Protein AF-U5CZD1-F1 (afdb_monomer_lite)

pLDDT: mean 84.02, std 15.02, range [42.72, 98.06]

Foldseek 3Di:
DPPLQQDWAFDPQCSQQQWDWDQDPPRDIDIGGDPVCSSRRIGRDPQCSRPPDHPPVPVDPPPPPDD

InterPro domains:
  IPR035272 Protein of unknown function DUF5351 [PF17302] (11-42)
  IPR036410 Heat shock protein DnaJ, cysteine-rich domain superfamily [SSF57938] (8-54)

Organism: Amborella trichopoda (NCBI:txid13333)

Structure (mmCIF, N/CA/C/O backbone):
data_AF-U5CZD1-F1
#
_entry.id   AF-U5CZD1-F1
#
loop_
_atom_site.group_PDB
_atom_site.id
_atom_site.type_symbol
_atom_site.label_atom_id
_atom_site.label_alt_id
_atom_site.label_comp_id
_atom_site.label_asym_id
_atom_site.label_entity_id
_atom_site.label_seq_id
_atom_site.pdbx_PDB_ins_code
_atom_site.Cartn_x
_atom_site.Cartn_y
_atom_site.Cartn_z
_atom_site.occupancy
_atom_site.B_iso_or_equiv
_atom_site.auth_seq_id
_atom_site.auth_comp_id
_atom_site.auth_asym_id
_atom_site.auth_atom_id
_atom_site.pdbx_PDB_model_num
ATOM 1 N N . MET A 1 1 ? 4.053 -10.061 -25.772 1.00 42.72 1 MET A N 1
ATOM 2 C CA . MET A 1 1 ? 3.249 -9.319 -24.783 1.00 42.72 1 MET A CA 1
ATOM 3 C C . MET A 1 1 ? 4.035 -9.353 -23.490 1.00 42.72 1 MET A C 1
ATOM 5 O O . MET A 1 1 ? 4.134 -10.418 -22.904 1.00 42.72 1 MET A O 1
ATOM 9 N N . VAL A 1 2 ? 4.712 -8.261 -23.131 1.00 52.69 2 VAL A N 1
ATOM 10 C CA . VAL A 1 2 ? 5.282 -8.145 -21.783 1.00 52.69 2 VAL A CA 1
ATOM 11 C C . VAL A 1 2 ? 4.078 -7.807 -20.920 1.00 52.69 2 VAL A C 1
ATOM 13 O O . VAL A 1 2 ? 3.504 -6.732 -21.087 1.00 52.69 2 VAL A O 1
ATOM 16 N N . GLU A 1 3 ? 3.585 -8.757 -20.130 1.00 55.53 3 GLU A N 1
ATOM 17 C CA . GLU A 1 3 ? 2.584 -8.422 -19.121 1.00 55.53 3 GLU A CA 1
ATOM 18 C C . GLU A 1 3 ? 3.171 -7.287 -18.275 1.00 55.53 3 GLU A C 1
ATOM 20 O O . GLU A 1 3 ? 4.335 -7.355 -17.876 1.00 55.53 3 GLU A O 1
ATOM 25 N N . ASN A 1 4 ? 2.407 -6.208 -18.083 1.00 59.69 4 ASN A N 1
ATOM 26 C CA . ASN A 1 4 ? 2.779 -5.073 -17.238 1.00 59.69 4 ASN A CA 1
ATOM 27 C C . ASN A 1 4 ? 2.817 -5.540 -15.774 1.00 59.69 4 ASN A C 1
ATOM 29 O O . ASN A 1 4 ? 1.931 -5.228 -14.981 1.00 59.69 4 ASN A O 1
ATOM 33 N N . VAL A 1 5 ? 3.818 -6.346 -15.429 1.00 66.56 5 VAL A N 1
ATOM 34 C CA . VAL A 1 5 ? 4.074 -6.809 -14.072 1.00 66.56 5 VAL A CA 1
ATOM 35 C C . VAL A 1 5 ? 4.673 -5.631 -13.321 1.00 66.56 5 VAL A C 1
ATOM 37 O O . VAL A 1 5 ? 5.873 -5.378 -13.374 1.00 66.56 5 VAL A O 1
ATOM 40 N N . VAL A 1 6 ? 3.805 -4.875 -12.651 1.00 78.06 6 VAL A N 1
ATOM 41 C CA . VAL A 1 6 ? 4.216 -3.823 -11.725 1.00 78.06 6 VAL A CA 1
ATOM 42 C C . VAL A 1 6 ? 4.728 -4.506 -10.462 1.00 78.06 6 VAL A C 1
ATOM 44 O O . VAL A 1 6 ? 3.961 -5.138 -9.736 1.00 78.06 6 VAL A O 1
ATOM 47 N N . ILE A 1 7 ? 6.029 -4.396 -10.195 1.00 83.75 7 ILE A N 1
ATOM 48 C CA . ILE A 1 7 ? 6.614 -4.907 -8.953 1.00 83.75 7 ILE A CA 1
ATOM 49 C C . ILE A 1 7 ? 6.096 -4.077 -7.780 1.00 83.75 7 ILE A C 1
ATOM 51 O O . ILE A 1 7 ? 6.376 -2.880 -7.642 1.00 83.75 7 ILE A O 1
ATOM 55 N N . VAL A 1 8 ? 5.359 -4.749 -6.908 1.00 91.31 8 VAL A N 1
ATOM 56 C CA . VAL A 1 8 ? 4.808 -4.178 -5.688 1.00 91.31 8 VAL A CA 1
ATOM 57 C C . VAL A 1 8 ? 5.357 -4.912 -4.473 1.00 91.31 8 VAL A C 1
ATOM 59 O O . VAL A 1 8 ? 5.623 -6.112 -4.502 1.00 91.31 8 VAL A O 1
ATOM 62 N N . GLU A 1 9 ? 5.510 -4.182 -3.382 1.00 90.75 9 GLU A N 1
ATOM 63 C CA . GLU A 1 9 ? 5.842 -4.722 -2.076 1.00 90.75 9 GLU A CA 1
ATOM 64 C C . GLU A 1 9 ? 4.577 -4.825 -1.231 1.00 90.75 9 GLU A C 1
ATOM 66 O O . GLU A 1 9 ? 3.713 -3.944 -1.244 1.00 90.75 9 GLU A O 1
ATOM 71 N N . ARG A 1 10 ? 4.460 -5.905 -0.454 1.00 94.94 10 ARG A N 1
ATOM 72 C CA . ARG A 1 10 ? 3.366 -6.055 0.509 1.00 94.94 10 ARG A CA 1
ATOM 73 C C . ARG A 1 10 ? 3.395 -4.882 1.490 1.00 94.94 10 ARG A C 1
ATOM 75 O O . ARG A 1 10 ? 4.418 -4.631 2.127 1.00 94.94 10 ARG A O 1
ATOM 82 N N . CYS A 1 11 ? 2.267 -4.186 1.646 1.00 96.25 11 CYS A N 1
ATOM 83 C CA . CYS A 1 11 ? 2.174 -3.071 2.580 1.00 96.25 11 CYS A CA 1
ATOM 84 C C . CYS A 1 11 ? 2.390 -3.592 4.003 1.00 96.25 11 CYS A C 1
ATOM 86 O O . CYS A 1 11 ? 1.608 -4.404 4.503 1.00 96.25 11 CYS A O 1
ATOM 88 N N . ARG A 1 12 ? 3.452 -3.122 4.662 1.00 95.81 12 ARG A N 1
ATOM 89 C CA . ARG A 1 12 ? 3.839 -3.601 5.997 1.00 95.81 12 ARG A CA 1
ATOM 90 C C . ARG A 1 12 ? 2.888 -3.139 7.101 1.00 95.81 12 ARG A C 1
ATOM 92 O O . ARG A 1 12 ? 2.797 -3.805 8.120 1.00 95.81 12 ARG A O 1
ATOM 99 N N . PHE A 1 13 ? 2.145 -2.055 6.877 1.00 95.06 13 PHE A N 1
ATOM 100 C CA . PHE A 1 13 ? 1.232 -1.485 7.872 1.00 95.06 13 PHE A CA 1
ATOM 101 C C . PHE A 1 13 ? -0.071 -2.271 8.022 1.00 95.06 13 PHE A C 1
ATOM 103 O O . PHE A 1 13 ? -0.531 -2.481 9.134 1.00 95.06 13 PHE A O 1
ATOM 110 N N . CYS A 1 14 ? -0.660 -2.722 6.913 1.00 97.38 14 CYS A N 1
ATOM 111 C CA . CYS A 1 14 ? -1.849 -3.583 6.940 1.00 9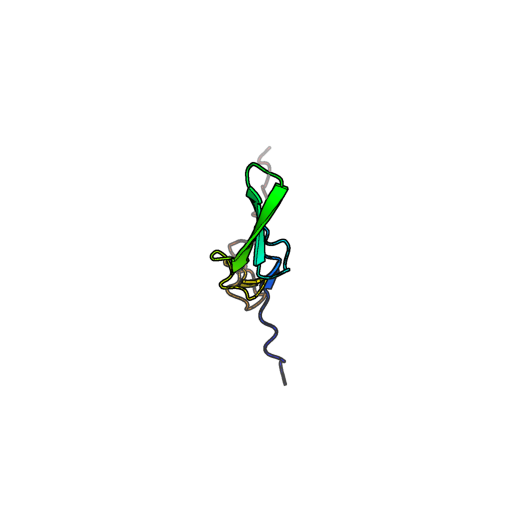7.38 14 CYS A CA 1
ATOM 112 C C . CYS A 1 14 ? -1.519 -5.056 6.700 1.00 97.38 14 CYS A C 1
ATOM 114 O O . CYS A 1 14 ? -2.414 -5.873 6.537 1.00 97.38 14 CYS A O 1
ATOM 116 N N . MET A 1 15 ? -0.237 -5.406 6.578 1.00 96.19 15 MET A N 1
ATOM 117 C CA . MET A 1 15 ? 0.196 -6.744 6.176 1.00 96.19 15 MET A CA 1
ATOM 118 C C . MET A 1 15 ? -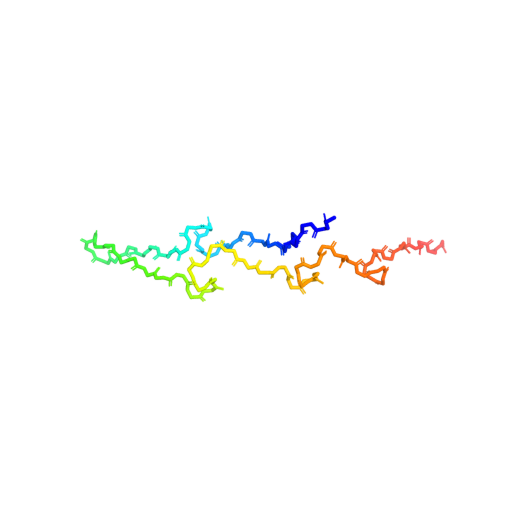0.554 -7.245 4.931 1.00 96.19 15 MET A C 1
ATOM 120 O O . MET A 1 15 ? -0.892 -8.420 4.833 1.00 96.19 15 MET A O 1
ATOM 124 N N . GLY A 1 16 ? -0.822 -6.381 3.957 1.00 96.56 16 GLY A N 1
ATOM 125 C CA . GLY A 1 16 ? -1.528 -6.754 2.730 1.00 96.56 16 GLY A CA 1
ATOM 126 C C . GLY A 1 16 ? -3.041 -6.948 2.825 1.00 96.56 16 GLY A C 1
ATOM 127 O O . GLY A 1 16 ? -3.638 -7.303 1.818 1.00 96.56 16 GLY A O 1
ATOM 128 N N . THR A 1 17 ? -3.680 -6.694 3.969 1.00 97.69 17 THR A N 1
ATOM 129 C CA . THR A 1 17 ? -5.148 -6.802 4.086 1.00 97.69 17 THR A CA 1
ATOM 130 C C . THR A 1 17 ? -5.890 -5.594 3.507 1.00 97.69 17 THR A C 1
ATOM 132 O O . THR A 1 17 ? -7.093 -5.666 3.277 1.00 97.69 17 THR A O 1
ATOM 135 N N . GLY A 1 18 ? -5.201 -4.460 3.323 1.00 97.62 18 GLY A N 1
ATOM 136 C CA . GLY A 1 18 ? -5.809 -3.189 2.913 1.00 97.62 18 GLY A CA 1
ATOM 137 C C . GLY A 1 18 ? -6.530 -2.437 4.043 1.00 97.62 18 GLY A C 1
ATOM 138 O O . GLY A 1 18 ? -6.978 -1.306 3.857 1.00 97.62 18 GLY A O 1
ATOM 139 N N . ASN A 1 19 ? -6.597 -2.994 5.250 1.00 98.06 19 ASN A N 1
ATOM 140 C CA . ASN A 1 19 ? -7.199 -2.344 6.412 1.00 98.06 19 ASN A CA 1
ATOM 141 C C . ASN A 1 19 ? -6.284 -2.427 7.637 1.00 98.06 19 ASN A C 1
ATOM 143 O O . ASN A 1 19 ? -5.425 -3.299 7.736 1.00 98.06 19 ASN A O 1
ATOM 147 N N . VAL A 1 20 ? -6.440 -1.482 8.557 1.00 96.88 20 VAL A N 1
ATOM 148 C CA . VAL A 1 20 ? -5.806 -1.532 9.876 1.00 96.88 20 VAL A CA 1
ATOM 149 C C . VAL A 1 20 ? -6.914 -1.700 10.900 1.00 96.88 20 VAL A C 1
ATOM 151 O O . VAL A 1 20 ? -7.906 -0.974 10.863 1.00 96.88 20 VAL A O 1
ATOM 154 N N . THR A 1 21 ? -6.749 -2.679 11.785 1.00 95.75 21 THR A N 1
ATOM 155 C CA . THR A 1 21 ? -7.652 -2.897 12.916 1.00 95.75 21 THR A CA 1
ATOM 156 C C . THR A 1 21 ? -6.966 -2.409 14.181 1.00 95.75 21 THR A C 1
ATOM 158 O O . THR A 1 21 ? -5.824 -2.790 14.438 1.00 95.75 21 THR A O 1
ATOM 161 N N . VAL A 1 22 ? -7.653 -1.581 14.959 1.00 94.06 22 VAL A N 1
ATOM 162 C CA . VAL A 1 22 ? -7.182 -1.081 16.252 1.00 94.06 22 VAL A CA 1
ATOM 163 C C . VAL A 1 22 ? -8.160 -1.547 17.323 1.00 94.06 22 VAL A C 1
ATOM 165 O O . VAL A 1 22 ? -9.372 -1.441 17.146 1.00 94.06 22 VAL A O 1
ATOM 168 N N . GLU A 1 23 ? -7.641 -2.093 18.420 1.00 94.94 23 GLU A N 1
ATOM 169 C CA . GLU A 1 23 ? -8.453 -2.384 19.602 1.00 94.94 23 GLU A CA 1
ATOM 170 C C . GLU A 1 23 ? -8.517 -1.133 20.479 1.00 94.94 23 GLU A C 1
ATOM 172 O O . GLU A 1 23 ? -7.489 -0.571 20.864 1.00 94.94 23 GLU A O 1
ATOM 177 N N . LEU A 1 24 ? -9.735 -0.690 20.765 1.00 92.12 24 LEU A N 1
ATOM 178 C CA . LEU A 1 24 ? -10.027 0.424 21.650 1.00 92.12 24 LEU A CA 1
ATOM 179 C C . LEU A 1 24 ? -10.273 -0.091 23.075 1.00 92.12 24 LEU A C 1
ATOM 181 O O . LEU A 1 24 ? -10.530 -1.275 23.322 1.00 92.12 24 LEU A O 1
ATOM 185 N N . SER A 1 25 ? -10.223 0.824 24.041 1.00 91.25 25 SER A N 1
ATOM 186 C CA . SER A 1 25 ? -10.597 0.533 25.425 1.00 91.25 25 SER A CA 1
ATOM 187 C C . SER A 1 25 ? -12.027 -0.012 25.493 1.00 91.25 25 SER A C 1
ATOM 189 O O . SER A 1 25 ? -12.935 0.547 24.890 1.00 91.25 25 SER A O 1
ATOM 191 N N . GLY A 1 26 ? -12.238 -1.091 26.251 1.00 91.44 26 GLY A N 1
ATOM 192 C CA . GLY A 1 26 ? -13.558 -1.725 26.381 1.00 91.44 26 GLY A CA 1
ATOM 193 C C . GLY A 1 26 ? -13.833 -2.861 25.390 1.00 91.44 26 GLY A C 1
ATOM 194 O O . GLY A 1 26 ? -14.940 -3.390 25.382 1.00 91.44 26 GLY A O 1
ATOM 195 N N . GLY A 1 27 ? -12.839 -3.278 24.597 1.00 91.38 27 GLY A N 1
ATOM 196 C CA . GLY A 1 27 ? -12.945 -4.441 23.704 1.00 91.38 27 GLY A CA 1
ATOM 197 C C . GLY A 1 27 ? -13.588 -4.137 22.350 1.00 91.38 27 GLY A C 1
ATOM 198 O O . GLY A 1 27 ? -13.802 -5.050 21.551 1.00 91.38 27 GLY A O 1
ATOM 199 N N . GLU A 1 28 ? -13.878 -2.867 22.079 1.00 95.12 28 GLU A N 1
ATOM 200 C CA . GLU A 1 28 ? -14.323 -2.412 20.769 1.00 95.12 28 GLU A CA 1
ATOM 201 C C . GLU A 1 28 ? -13.162 -2.465 19.766 1.00 95.12 28 GLU A C 1
ATOM 203 O O . GLU A 1 28 ? -12.003 -2.226 20.111 1.00 95.12 28 GLU A O 1
ATOM 208 N N . LYS A 1 29 ? -13.466 -2.814 18.513 1.00 95.50 29 LYS A N 1
ATOM 209 C CA . LYS A 1 29 ? -12.484 -2.858 17.427 1.00 95.50 29 LYS A CA 1
ATOM 210 C C . LYS A 1 29 ? -12.892 -1.884 16.345 1.00 95.50 29 LYS A C 1
ATOM 212 O O . LYS A 1 29 ? -13.991 -1.989 15.808 1.00 95.50 29 LYS A O 1
ATOM 217 N N . GLU A 1 30 ? -11.978 -1.001 15.982 1.00 95.31 30 GLU A N 1
ATOM 218 C CA . GLU A 1 30 ? -12.161 -0.095 14.860 1.00 95.31 30 GLU A CA 1
ATOM 219 C C . GLU A 1 30 ? -11.359 -0.596 13.661 1.00 95.31 30 GLU A C 1
ATOM 221 O O . GLU A 1 30 ? -10.161 -0.870 13.760 1.00 95.31 30 GLU A O 1
ATOM 226 N N . VAL A 1 31 ? -12.028 -0.728 12.516 1.00 96.62 31 VAL A N 1
ATOM 227 C CA . VAL A 1 31 ? -11.404 -1.117 11.250 1.00 96.62 31 VAL A CA 1
ATOM 228 C C . VAL A 1 31 ? -11.411 0.089 10.328 1.00 96.62 31 VAL A C 1
ATOM 230 O O . VAL A 1 31 ? -12.467 0.603 9.968 1.00 96.62 31 VAL A O 1
ATOM 233 N N . SER A 1 32 ? -10.227 0.512 9.904 1.00 97.19 32 SER A N 1
ATOM 234 C CA . SER A 1 32 ? -10.051 1.637 8.989 1.00 97.19 32 SER A CA 1
ATOM 235 C C . SER A 1 32 ? -9.353 1.196 7.706 1.00 97.19 32 SER A C 1
ATOM 237 O O . SER A 1 32 ? -8.553 0.255 7.690 1.00 97.19 32 SER A O 1
ATOM 239 N N . ARG A 1 33 ? -9.643 1.884 6.595 1.00 98.06 33 ARG A N 1
ATOM 240 C CA . ARG A 1 33 ? -8.891 1.702 5.346 1.00 98.06 33 ARG A CA 1
ATOM 241 C C . ARG A 1 33 ? -7.439 2.104 5.592 1.00 98.06 33 ARG A C 1
ATOM 243 O O . ARG A 1 33 ? -7.170 3.180 6.119 1.00 98.06 33 ARG A O 1
ATOM 250 N N . CYS A 1 34 ? -6.494 1.253 5.196 1.00 98.00 34 CYS A N 1
ATOM 251 C CA . CYS A 1 34 ? -5.082 1.528 5.425 1.00 98.00 34 CYS A CA 1
ATOM 252 C C . CYS A 1 34 ? -4.628 2.711 4.563 1.00 98.00 34 CYS A C 1
ATOM 254 O O . CYS A 1 34 ? -4.465 2.562 3.352 1.00 98.00 34 CYS A O 1
ATOM 256 N N . ILE A 1 35 ? -4.387 3.863 5.195 1.00 97.06 35 ILE A N 1
ATOM 257 C CA . ILE A 1 35 ? -3.984 5.103 4.513 1.00 97.06 35 ILE A CA 1
ATOM 258 C C . ILE A 1 35 ? -2.667 4.953 3.749 1.00 97.06 35 ILE A C 1
ATOM 260 O O . ILE A 1 35 ? -2.494 5.542 2.694 1.00 97.06 35 ILE A O 1
ATOM 264 N N . ASN A 1 36 ? -1.762 4.105 4.245 1.00 94.88 36 ASN A N 1
ATOM 265 C CA . ASN A 1 36 ? -0.424 3.962 3.678 1.00 94.88 36 ASN A CA 1
ATOM 266 C C . ASN A 1 36 ? -0.431 3.292 2.305 1.00 94.88 36 ASN A C 1
ATOM 268 O O . ASN A 1 36 ? 0.465 3.539 1.517 1.00 94.88 36 ASN A O 1
ATOM 272 N N . CYS A 1 37 ? -1.411 2.435 2.022 1.00 96.62 37 CYS A N 1
ATOM 273 C CA . CYS A 1 37 ? -1.554 1.787 0.715 1.00 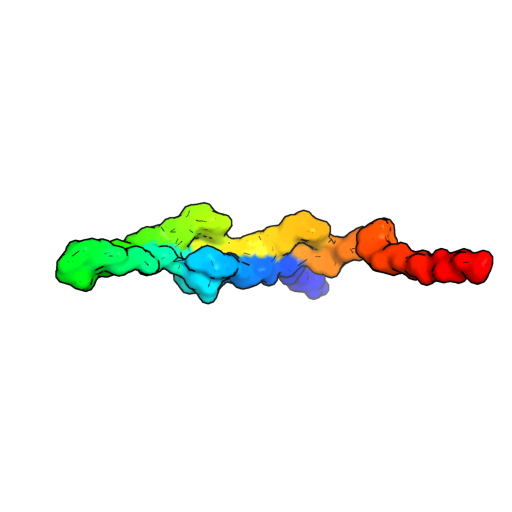96.62 37 CYS A CA 1
ATOM 274 C C . CYS A 1 37 ? -2.889 2.115 0.055 1.00 96.62 37 CYS A C 1
ATOM 276 O O . CYS A 1 37 ? -3.305 1.402 -0.851 1.00 96.62 37 CYS A O 1
ATOM 278 N N . GLU A 1 38 ? -3.606 3.112 0.575 1.00 96.88 38 GLU A N 1
ATOM 279 C CA . GLU A 1 38 ? -4.963 3.455 0.155 1.00 96.88 38 GLU A CA 1
ATOM 280 C C . GLU A 1 38 ? -5.870 2.220 0.039 1.00 96.88 38 GLU A C 1
ATOM 282 O O . GLU A 1 38 ? -6.682 2.096 -0.869 1.00 96.88 38 GLU A O 1
ATOM 287 N N . GLY A 1 39 ? -5.742 1.260 0.950 1.00 97.31 39 GLY A N 1
ATOM 288 C CA . GLY A 1 39 ? -6.509 0.013 0.936 1.00 97.31 39 GLY A CA 1
ATOM 289 C C . GLY A 1 39 ? -6.172 -1.012 -0.151 1.00 97.31 39 GLY A C 1
ATOM 290 O O . GLY A 1 39 ? -6.822 -2.050 -0.194 1.00 97.31 39 GLY A O 1
ATOM 291 N N . VAL A 1 40 ? -5.152 -0.781 -0.979 1.00 97.00 40 VAL A N 1
ATOM 292 C CA . VAL A 1 40 ? -4.70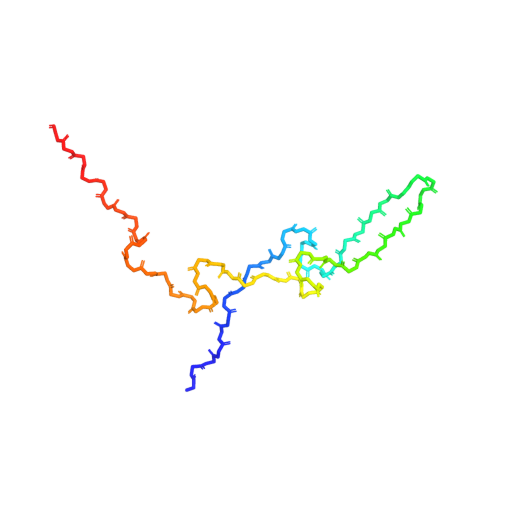0 -1.732 -2.012 1.00 97.00 40 VAL A CA 1
ATOM 293 C C . VAL A 1 40 ? -4.018 -2.961 -1.396 1.00 97.00 40 VAL A C 1
ATOM 295 O O . VAL A 1 40 ? -4.063 -4.050 -1.956 1.00 97.00 40 VAL A O 1
ATOM 298 N N . GLY A 1 41 ? -3.372 -2.803 -0.236 1.00 96.69 41 GLY A N 1
ATOM 299 C CA . GLY A 1 41 ? -2.594 -3.867 0.414 1.00 96.69 41 GLY A CA 1
ATOM 300 C C . GLY A 1 41 ? -1.149 -3.984 -0.092 1.00 96.69 41 GLY A C 1
ATOM 301 O O . GLY A 1 41 ? -0.335 -4.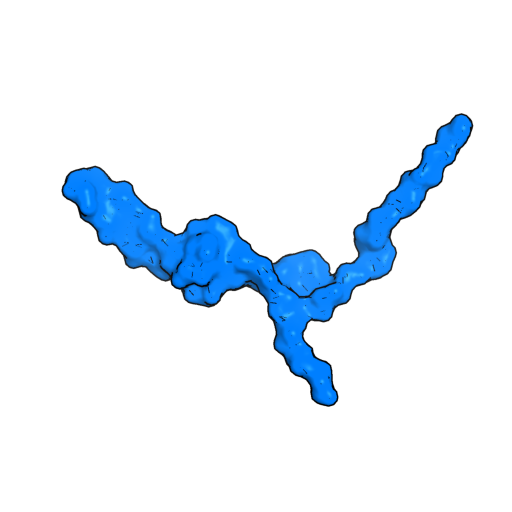711 0.480 1.00 96.69 41 GLY A O 1
ATOM 302 N N . SER A 1 42 ? -0.769 -3.210 -1.100 1.00 95.75 42 SER A N 1
ATOM 303 C CA . SER A 1 42 ? 0.594 -3.175 -1.622 1.00 95.75 42 SER A CA 1
ATOM 304 C C . SER A 1 42 ? 1.059 -1.751 -1.902 1.00 95.75 42 SER A C 1
ATOM 306 O O . SER A 1 42 ? 0.250 -0.842 -2.064 1.00 95.75 42 SER A O 1
ATOM 308 N N . LEU A 1 43 ? 2.372 -1.569 -1.946 1.00 93.56 43 LEU A N 1
ATOM 309 C CA . LEU A 1 43 ? 3.052 -0.332 -2.309 1.00 93.56 43 LEU A CA 1
ATOM 310 C C . LEU A 1 43 ? 3.878 -0.594 -3.561 1.00 93.56 43 LEU A C 1
ATOM 312 O O . LEU A 1 43 ? 4.585 -1.596 -3.622 1.00 93.56 43 LEU A O 1
ATOM 316 N N . THR A 1 44 ? 3.832 0.293 -4.549 1.00 91.00 44 THR A N 1
ATOM 317 C CA . THR A 1 44 ? 4.772 0.216 -5.674 1.00 91.00 44 THR A CA 1
ATOM 318 C C . THR A 1 44 ? 6.196 0.320 -5.138 1.00 91.00 44 THR A C 1
ATOM 320 O O . THR A 1 44 ? 6.490 1.221 -4.350 1.00 91.00 44 THR A O 1
ATOM 323 N N . CYS A 1 45 ? 7.080 -0.597 -5.546 1.00 84.88 45 CYS A N 1
ATOM 324 C CA . CYS A 1 45 ? 8.475 -0.555 -5.113 1.00 84.88 45 CYS A CA 1
ATOM 325 C C . CYS A 1 45 ? 9.090 0.779 -5.550 1.00 84.88 45 CYS A C 1
ATOM 327 O O . CYS A 1 45 ? 9.162 1.071 -6.742 1.00 84.88 45 CYS A O 1
ATOM 329 N N . THR A 1 46 ? 9.531 1.603 -4.602 1.00 84.00 46 THR A N 1
ATOM 330 C CA . THR A 1 46 ? 10.049 2.948 -4.898 1.00 84.00 46 THR A CA 1
ATOM 331 C C . THR A 1 46 ? 11.417 2.903 -5.570 1.00 84.00 46 THR A C 1
ATOM 333 O O . THR A 1 46 ? 11.768 3.818 -6.309 1.00 84.00 46 THR A O 1
ATOM 336 N N . THR A 1 47 ? 12.171 1.818 -5.378 1.00 81.69 47 THR A N 1
ATOM 337 C CA . THR A 1 47 ? 13.490 1.631 -5.990 1.00 81.69 47 THR A CA 1
ATOM 338 C C . THR A 1 47 ? 13.403 1.390 -7.494 1.00 81.69 47 THR A C 1
ATOM 340 O O . THR A 1 47 ? 14.165 1.990 -8.246 1.00 81.69 47 THR A O 1
ATOM 343 N N . CYS A 1 48 ? 12.483 0.534 -7.948 1.00 84.94 48 CYS A N 1
ATOM 344 C CA . CYS A 1 48 ? 12.314 0.229 -9.373 1.00 84.94 48 CYS A CA 1
ATOM 345 C C . CYS A 1 48 ? 11.084 0.905 -9.996 1.00 84.94 48 CYS A C 1
ATOM 347 O O . CYS A 1 48 ? 10.836 0.731 -11.186 1.00 84.94 48 CYS A O 1
ATOM 349 N N . GLN A 1 49 ? 10.297 1.646 -9.209 1.00 86.69 49 GLN A N 1
ATOM 350 C CA . GLN A 1 49 ? 9.030 2.275 -9.612 1.00 86.69 49 GLN A CA 1
ATOM 351 C C . GLN A 1 49 ? 8.070 1.288 -10.294 1.00 86.69 49 GLN A C 1
ATOM 353 O O . GLN A 1 49 ? 7.345 1.629 -11.223 1.00 86.69 49 GLN A O 1
ATOM 358 N N . GLY A 1 50 ? 8.102 0.028 -9.856 1.00 86.88 50 GLY A N 1
ATOM 359 C CA . GLY A 1 50 ? 7.301 -1.047 -10.432 1.00 86.88 50 GLY A CA 1
ATOM 360 C C . GLY A 1 50 ? 7.862 -1.682 -11.705 1.00 86.88 50 GLY A C 1
ATOM 361 O O . GLY A 1 50 ? 7.328 -2.692 -12.136 1.00 86.88 50 GLY A O 1
ATOM 362 N N . THR A 1 51 ? 8.957 -1.181 -12.281 1.00 87.31 51 THR A N 1
ATOM 363 C CA . THR A 1 51 ? 9.543 -1.752 -13.513 1.00 87.31 51 THR A CA 1
ATOM 364 C C . THR A 1 51 ? 10.280 -3.073 -13.289 1.00 87.31 51 THR A C 1
ATOM 366 O O . THR A 1 51 ? 10.569 -3.789 -14.242 1.00 87.31 51 THR A O 1
ATOM 369 N N . GLY A 1 52 ? 10.662 -3.370 -12.042 1.00 82.81 52 GLY A N 1
ATOM 370 C CA . GLY A 1 52 ? 11.552 -4.489 -11.720 1.00 82.81 52 GLY A CA 1
ATOM 371 C C . GLY A 1 52 ? 12.998 -4.311 -12.187 1.00 82.81 52 GLY A C 1
ATOM 372 O O . GLY A 1 52 ? 13.816 -5.198 -11.968 1.00 82.81 52 GLY A O 1
ATOM 373 N N . ILE A 1 53 ? 13.342 -3.167 -12.782 1.00 82.62 53 ILE A N 1
ATOM 374 C CA . ILE A 1 53 ? 14.696 -2.861 -13.230 1.00 82.62 53 ILE A CA 1
ATOM 375 C C . ILE A 1 53 ? 15.399 -2.081 -12.122 1.00 82.62 53 ILE A C 1
ATOM 377 O O . ILE A 1 53 ? 15.025 -0.951 -11.810 1.00 82.62 53 ILE A O 1
ATOM 381 N N . GLN A 1 54 ? 16.437 -2.672 -11.534 1.00 72.94 54 GLN A N 1
ATOM 382 C CA . GLN A 1 54 ? 17.378 -1.929 -10.704 1.00 72.94 54 GLN A CA 1
ATOM 383 C C . GLN A 1 54 ? 18.476 -1.359 -11.619 1.00 72.94 54 GLN A C 1
ATOM 385 O O . GLN A 1 54 ? 19.119 -2.122 -12.345 1.00 72.94 54 GLN A O 1
ATOM 390 N N . PRO A 1 55 ? 18.686 -0.031 -11.656 1.00 71.62 55 PRO A N 1
ATOM 391 C CA . PRO A 1 55 ? 19.739 0.555 -12.474 1.00 71.62 55 PRO A CA 1
ATOM 392 C C . PRO A 1 55 ? 21.120 0.014 -12.095 1.00 71.62 55 PRO A C 1
ATOM 394 O O . PRO A 1 55 ? 21.454 -0.045 -10.914 1.00 71.62 55 PRO A O 1
ATOM 397 N N . ARG A 1 56 ? 21.962 -0.298 -13.091 1.00 65.06 56 ARG A N 1
ATOM 398 C CA . ARG A 1 56 ? 23.309 -0.870 -12.876 1.00 65.06 56 ARG A CA 1
ATOM 399 C C . ARG A 1 56 ? 24.241 -0.021 -12.008 1.00 65.06 56 ARG A C 1
ATOM 401 O O . ARG A 1 56 ? 25.231 -0.529 -11.510 1.00 65.06 56 ARG A O 1
ATOM 408 N N . TYR A 1 57 ? 23.942 1.261 -11.810 1.00 65.19 57 TYR A N 1
ATOM 409 C CA . TYR A 1 57 ? 24.715 2.116 -10.905 1.00 65.19 57 TYR A CA 1
ATOM 410 C C . TYR A 1 57 ? 24.394 1.882 -9.412 1.00 65.19 57 TYR A C 1
ATOM 412 O O . TYR A 1 57 ? 25.157 2.333 -8.560 1.00 65.19 57 TYR A O 1
ATOM 420 N N . LEU A 1 58 ? 23.268 1.227 -9.093 1.00 63.16 58 LEU A N 1
ATOM 421 C CA . LEU A 1 58 ? 22.915 0.749 -7.746 1.00 63.16 58 LEU A CA 1
ATOM 422 C C . LEU A 1 58 ? 23.358 -0.694 -7.507 1.00 63.16 58 LEU A C 1
ATOM 424 O O . LEU A 1 58 ? 23.253 -1.168 -6.374 1.00 63.16 58 LEU A O 1
ATOM 428 N N . ASP A 1 59 ? 23.840 -1.373 -8.551 1.00 67.38 59 ASP A N 1
ATOM 429 C CA . ASP A 1 59 ? 24.483 -2.668 -8.397 1.00 67.38 59 ASP A CA 1
ATOM 430 C C . ASP A 1 59 ? 25.675 -2.465 -7.460 1.00 67.38 59 ASP A C 1
ATOM 432 O O . ASP A 1 59 ? 26.461 -1.521 -7.618 1.00 67.38 59 ASP A O 1
ATOM 436 N N . ARG A 1 60 ? 25.704 -3.248 -6.384 1.00 66.44 60 ARG A N 1
ATOM 437 C CA . ARG A 1 60 ? 26.602 -3.043 -5.247 1.00 66.44 60 ARG A CA 1
ATOM 438 C C . ARG A 1 60 ? 28.027 -2.946 -5.786 1.00 66.44 60 ARG A C 1
ATOM 440 O O . ARG A 1 60 ? 28.526 -3.902 -6.363 1.00 66.44 60 ARG A O 1
ATOM 447 N N . ARG A 1 61 ? 28.659 -1.780 -5.603 1.00 61.19 61 ARG A N 1
ATOM 448 C CA . ARG A 1 61 ? 30.076 -1.561 -5.917 1.00 61.19 61 ARG A CA 1
ATOM 449 C C . ARG A 1 61 ? 30.865 -2.745 -5.365 1.00 61.19 61 ARG A C 1
ATOM 451 O O . ARG A 1 61 ? 30.790 -3.000 -4.163 1.00 61.19 61 ARG A O 1
ATOM 458 N N . GLU A 1 62 ? 31.583 -3.445 -6.236 1.00 61.72 62 GLU A N 1
ATOM 459 C CA . GLU A 1 62 ? 32.673 -4.328 -5.836 1.00 61.72 62 GLU A CA 1
ATOM 460 C C . GLU A 1 62 ? 33.604 -3.467 -4.977 1.00 61.72 62 GLU A C 1
ATOM 462 O O . GLU A 1 62 ? 34.275 -2.564 -5.487 1.00 61.72 62 GLU A O 1
ATOM 467 N N . PHE A 1 63 ? 33.559 -3.649 -3.657 1.00 57.59 63 PHE A N 1
ATOM 468 C CA . PHE A 1 63 ? 34.582 -3.092 -2.789 1.00 57.59 63 PHE A CA 1
ATOM 469 C C . PHE A 1 63 ? 35.861 -3.824 -3.184 1.00 57.59 63 PHE A C 1
ATOM 471 O O . PHE A 1 63 ? 36.049 -4.983 -2.836 1.00 57.59 63 PHE A O 1
ATOM 478 N N . LYS A 1 64 ? 36.697 -3.179 -4.001 1.00 61.25 64 LYS A N 1
ATOM 479 C CA . LYS A 1 64 ? 38.093 -3.580 -4.093 1.00 61.25 64 LYS A CA 1
ATOM 480 C C . LYS A 1 64 ? 38.708 -3.205 -2.756 1.00 61.25 64 LYS A C 1
ATOM 482 O O . LYS A 1 64 ? 38.871 -2.019 -2.480 1.00 61.25 64 LYS A O 1
ATOM 487 N N . ASP A 1 65 ? 38.971 -4.208 -1.934 1.00 61.69 65 ASP A N 1
ATOM 488 C CA . ASP A 1 65 ? 39.909 -4.071 -0.833 1.00 61.69 65 ASP A CA 1
ATOM 489 C C . ASP A 1 65 ? 41.260 -3.696 -1.474 1.00 61.69 65 ASP A C 1
ATOM 491 O O . ASP A 1 65 ? 41.801 -4.460 -2.275 1.00 61.69 65 ASP A O 1
ATOM 495 N N . GLU A 1 66 ? 41.733 -2.466 -1.256 1.00 57.47 66 GLU A N 1
ATOM 496 C CA .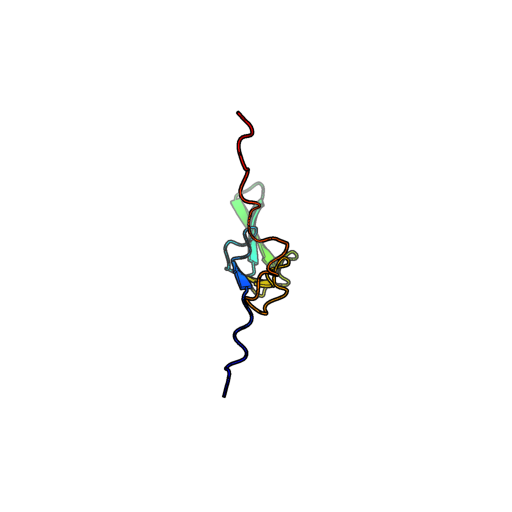 GLU A 1 66 ? 43.109 -2.086 -1.592 1.00 57.47 66 GLU A CA 1
ATOM 497 C C . GLU A 1 66 ? 44.010 -2.594 -0.455 1.00 57.47 66 GLU A C 1
ATOM 499 O O . GLU A 1 66 ? 43.759 -2.263 0.706 1.00 57.47 66 GLU A O 1
ATOM 504 N N . ASP A 1 67 ? 44.981 -3.447 -0.811 1.00 67.62 67 ASP A N 1
ATOM 505 C CA . ASP A 1 67 ? 46.001 -4.057 0.065 1.00 67.62 67 ASP A CA 1
ATOM 506 C C . ASP A 1 67 ? 46.799 -3.045 0.913 1.00 67.62 67 ASP A C 1
ATOM 508 O O . ASP A 1 67 ? 47.151 -1.957 0.392 1.00 67.62 67 ASP A O 1
#

Sequence (67 aa):
MVENVVIVERCRFCMGTGNVTVELSGGEKEVSRCINCEGVGSLTCTTCQGTGIQPRYLDRREFKDED

Secondary structure (DSSP, 8-state):
-------EEEPTTTTTSSEEEEEPTTS-EEEEE-GGGTTSSEEE-TTTTTS----TTSS--------

Radius of gyration: 19.02 Å; chains: 1; bounding box: 60×14×51 Å